Protein AF-A0A454CY94-F1 (afdb_monomer_lite)

InterPro domains:
  IPR010462 Ectoine synthase [PF06339] (1-66)
  IPR010462 Ectoine synthase [PTHR39289] (1-67)
  IPR0110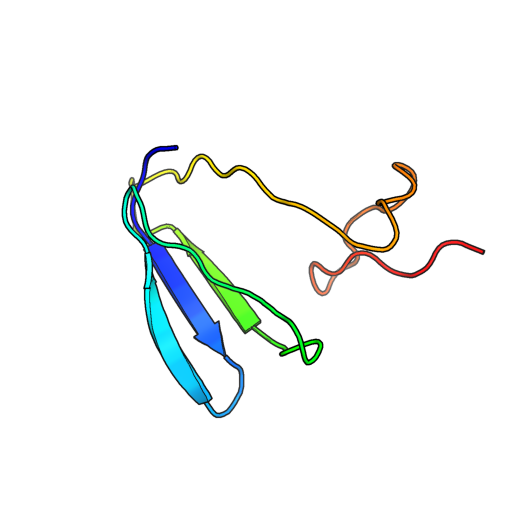51 RmlC-like cupin domain superfamily [SSF51182] (1-66)
  IPR014710 RmlC-like jelly roll fold [G3DSA:2.60.120.10] (1-55)

pLDDT: mean 90.01, std 10.27, range [59.34, 98.31]

Sequence (67 aa):
MSGEGEIEVVGGETYPIKPGTLYILDKHDEHYLRAYKNKEMTMACVFNPPITGAEVHDENGVYPLVD

Organism: Vibrio harveyi (NCBI:txid669)

Secondary structure (DSSP, 8-state):
-B--EEEEETTS-EEEE-TT-----TT---EEEEEPTT---B-----SSPP-S-----TTS--PPP-

Foldseek 3Di:
DAWKWWKAFVVDDIDIDGPPDDDDCPPVTDIDTDGPDVTDDDDDDDDPVDDPVPFDQDPVGDGDDDD

Structure (mmCIF, N/CA/C/O backbone):
data_AF-A0A454CY94-F1
#
_entry.id   AF-A0A454CY94-F1
#
loop_
_atom_site.group_PDB
_atom_site.id
_atom_site.type_symbol
_atom_site.label_atom_id
_atom_site.label_alt_id
_atom_site.label_comp_id
_atom_site.label_asym_id
_atom_site.label_entity_id
_atom_site.label_seq_id
_atom_site.pdbx_PDB_ins_code
_atom_site.Cartn_x
_atom_site.Cartn_y
_atom_site.Cartn_z
_atom_site.occupancy
_atom_site.B_iso_or_equiv
_atom_site.auth_seq_id
_atom_site.auth_comp_id
_atom_site.auth_asym_id
_atom_site.auth_atom_id
_atom_site.pdbx_PDB_model_num
ATOM 1 N N . MET A 1 1 ? 5.062 -0.419 11.551 1.00 79.31 1 MET A N 1
ATOM 2 C CA . MET A 1 1 ? 3.954 0.120 10.731 1.00 79.31 1 MET A CA 1
ATOM 3 C C . MET A 1 1 ? 2.714 0.257 11.606 1.00 79.31 1 MET A C 1
ATOM 5 O O . MET A 1 1 ? 2.554 -0.557 12.512 1.00 79.31 1 MET A O 1
ATOM 9 N N . SER A 1 2 ? 1.897 1.289 11.383 1.00 96.06 2 SER A N 1
ATOM 10 C CA . SER A 1 2 ? 0.745 1.700 12.215 1.00 96.06 2 SER A CA 1
ATOM 11 C C . SER A 1 2 ? -0.454 2.101 11.350 1.00 96.06 2 SER A C 1
ATOM 13 O O . SER A 1 2 ? -0.290 2.294 10.148 1.00 96.06 2 SER A O 1
ATOM 15 N N . GLY A 1 3 ? -1.631 2.261 11.963 1.00 96.44 3 GLY A N 1
ATOM 16 C CA . GLY A 1 3 ? -2.858 2.683 11.278 1.00 96.44 3 GLY A CA 1
ATOM 17 C C . GLY A 1 3 ? -3.807 1.544 10.933 1.00 96.44 3 GLY A C 1
ATOM 18 O O . GLY A 1 3 ? -3.509 0.376 11.181 1.00 96.44 3 GLY A O 1
ATOM 19 N N . GLU A 1 4 ? -4.968 1.907 10.390 1.00 98.00 4 GLU A N 1
ATOM 20 C CA . GLU A 1 4 ? -6.034 0.982 10.002 1.00 98.00 4 GLU A CA 1
ATOM 21 C C . GLU A 1 4 ? -6.709 1.469 8.714 1.00 98.00 4 GLU A C 1
ATOM 23 O O . GLU A 1 4 ? -6.943 2.667 8.533 1.00 98.00 4 GLU A O 1
ATOM 28 N N . GLY A 1 5 ? -7.059 0.535 7.839 1.00 98.12 5 GLY A N 1
ATOM 29 C CA . GLY A 1 5 ? -7.697 0.826 6.562 1.00 98.12 5 GLY A CA 1
ATOM 30 C C . GLY A 1 5 ? -8.162 -0.444 5.876 1.00 98.12 5 GLY A C 1
ATOM 31 O O . GLY A 1 5 ? -8.425 -1.455 6.530 1.00 98.12 5 GLY A O 1
ATOM 32 N N . GLU A 1 6 ? -8.226 -0.402 4.557 1.00 98.31 6 GLU A N 1
ATOM 33 C CA . GLU A 1 6 ? -8.622 -1.527 3.722 1.00 98.31 6 GLU A CA 1
ATOM 34 C C . GLU A 1 6 ? -7.952 -1.471 2.350 1.00 98.31 6 GLU A C 1
ATOM 36 O O . GLU A 1 6 ? -7.548 -0.406 1.872 1.00 98.31 6 GLU A O 1
ATOM 41 N N . ILE A 1 7 ? -7.869 -2.639 1.723 1.00 98.12 7 ILE A N 1
ATOM 42 C CA . ILE A 1 7 ? -7.565 -2.800 0.307 1.00 98.12 7 ILE A CA 1
ATOM 43 C C . ILE A 1 7 ? -8.753 -3.483 -0.371 1.00 98.12 7 ILE A C 1
ATOM 45 O O . ILE A 1 7 ? -9.191 -4.542 0.068 1.00 98.12 7 ILE A O 1
ATOM 49 N N . GLU A 1 8 ? -9.286 -2.871 -1.421 1.00 98.12 8 GLU A N 1
ATOM 50 C CA . GLU A 1 8 ? -10.325 -3.446 -2.280 1.00 98.12 8 GLU A CA 1
ATOM 51 C C . GLU A 1 8 ? -9.691 -3.820 -3.612 1.00 98.12 8 GLU A C 1
ATOM 53 O O . GLU A 1 8 ? -9.159 -2.945 -4.289 1.00 98.12 8 GLU A O 1
ATOM 58 N N . VAL A 1 9 ? -9.759 -5.093 -3.998 1.00 97.75 9 VAL A N 1
ATOM 59 C CA . VAL A 1 9 ? -9.382 -5.516 -5.354 1.00 97.75 9 VAL A CA 1
ATOM 60 C C . VAL A 1 9 ? -10.550 -5.220 -6.290 1.00 97.75 9 VAL A C 1
ATOM 62 O O . VAL A 1 9 ? -11.679 -5.621 -6.007 1.00 97.75 9 VAL A O 1
ATOM 65 N N . VAL A 1 10 ? -10.305 -4.537 -7.409 1.00 96.25 10 VAL A N 1
ATOM 66 C CA . VAL A 1 10 ? -11.367 -4.162 -8.354 1.00 96.25 10 VAL A CA 1
ATOM 67 C C . VAL A 1 10 ? -12.012 -5.421 -8.939 1.00 96.25 10 VAL A C 1
ATOM 69 O O . VAL A 1 10 ? -11.349 -6.264 -9.540 1.00 96.25 10 VAL A O 1
ATOM 72 N N . GLY A 1 11 ? -13.327 -5.567 -8.736 1.00 95.50 11 GLY A N 1
ATOM 73 C CA . GLY A 1 11 ? -14.079 -6.766 -9.130 1.00 95.50 11 GLY A CA 1
ATOM 74 C C . GLY A 1 11 ? -13.852 -7.990 -8.232 1.00 95.50 11 GLY A C 1
ATOM 75 O O . GLY A 1 11 ? -14.297 -9.084 -8.578 1.00 95.50 11 GLY A O 1
ATOM 76 N N . GLY A 1 12 ? -13.167 -7.813 -7.101 1.00 95.56 12 GLY A N 1
ATOM 77 C CA . GLY A 1 12 ? -12.862 -8.852 -6.127 1.00 95.56 12 GLY A CA 1
ATOM 78 C C . GLY A 1 12 ? -13.365 -8.517 -4.723 1.00 95.56 12 GLY A C 1
ATOM 79 O O . GLY A 1 12 ? -14.422 -7.920 -4.537 1.00 95.56 12 GLY A O 1
ATOM 80 N N . GLU A 1 13 ? -12.597 -8.959 -3.731 1.00 97.25 13 GLU A N 1
ATOM 81 C CA . GLU A 1 13 ? -12.917 -8.820 -2.309 1.00 97.25 13 GLU A CA 1
ATOM 82 C C . GLU A 1 13 ? -12.240 -7.589 -1.687 1.00 97.25 13 GLU A C 1
ATOM 84 O O . GLU A 1 13 ? -11.184 -7.132 -2.142 1.00 97.25 13 GLU A O 1
ATOM 89 N N . THR A 1 14 ? -12.816 -7.114 -0.581 1.00 98.31 14 THR A N 1
ATOM 90 C CA . THR A 1 14 ? -12.233 -6.064 0.265 1.00 98.31 14 THR A CA 1
ATOM 91 C C . THR A 1 14 ? -11.656 -6.668 1.540 1.00 98.31 14 THR A C 1
ATOM 93 O O . THR A 1 14 ? -12.339 -7.389 2.270 1.00 98.31 14 THR A O 1
ATOM 96 N N . TYR A 1 15 ? -10.405 -6.331 1.851 1.00 98.19 15 TYR A N 1
ATOM 97 C CA . TYR A 1 15 ? -9.670 -6.854 2.999 1.00 98.19 15 TYR A CA 1
ATOM 98 C C . TYR A 1 15 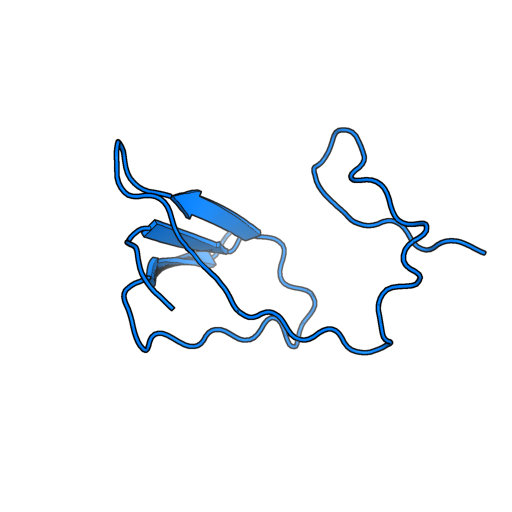? -9.286 -5.737 3.977 1.00 98.19 15 TYR A C 1
ATOM 100 O O . TYR A 1 15 ? -8.689 -4.740 3.564 1.00 98.19 15 TYR A O 1
ATOM 108 N N . PRO A 1 16 ? -9.543 -5.896 5.288 1.00 98.06 16 PRO A N 1
ATOM 109 C CA . PRO A 1 16 ? -9.115 -4.922 6.283 1.00 98.06 16 PRO A CA 1
ATOM 110 C C . PRO A 1 16 ? -7.601 -4.990 6.537 1.00 98.06 16 PRO A C 1
ATOM 112 O O . PRO A 1 16 ? -7.011 -6.064 6.689 1.00 98.06 16 PRO A O 1
ATOM 115 N N . ILE A 1 17 ? -6.980 -3.823 6.680 1.00 98.25 17 ILE A N 1
ATOM 116 C CA . ILE A 1 17 ? -5.569 -3.634 7.017 1.00 98.25 17 ILE A CA 1
ATOM 117 C C . ILE A 1 17 ? -5.451 -3.141 8.459 1.00 98.25 17 ILE A C 1
ATOM 119 O O . ILE A 1 17 ? -6.127 -2.200 8.876 1.00 98.25 17 ILE A O 1
ATOM 123 N N . LYS A 1 18 ? -4.548 -3.766 9.217 1.00 97.56 18 LYS A N 1
ATOM 124 C CA . LYS A 1 18 ? -4.145 -3.379 10.575 1.00 97.56 18 LYS A CA 1
ATOM 125 C C . LYS A 1 18 ? -2.647 -3.653 10.767 1.00 97.56 18 LYS A C 1
ATOM 127 O O . LYS A 1 18 ? -2.043 -4.309 9.914 1.00 97.56 18 LYS A O 1
ATOM 132 N N . PRO A 1 19 ? -2.008 -3.204 11.863 1.00 97.50 19 PRO A N 1
ATOM 133 C CA . PRO A 1 19 ? -0.591 -3.473 12.084 1.00 97.50 19 PRO A CA 1
ATOM 134 C C . PRO A 1 19 ? -0.292 -4.978 12.040 1.00 97.50 19 PRO A C 1
ATOM 136 O O . PRO A 1 19 ? -0.906 -5.762 12.764 1.00 97.50 19 PRO A O 1
ATOM 139 N N . GLY A 1 20 ? 0.641 -5.368 11.169 1.00 96.75 20 GLY A N 1
ATOM 140 C CA . GLY A 1 20 ? 0.997 -6.766 10.910 1.00 96.75 20 GLY A CA 1
ATOM 141 C C . GLY A 1 20 ? 0.300 -7.404 9.702 1.00 96.75 20 GLY A C 1
ATOM 142 O O . GLY A 1 20 ? 0.692 -8.501 9.318 1.00 96.75 20 GLY A O 1
ATOM 143 N N . THR A 1 21 ? -0.681 -6.744 9.074 1.00 97.62 21 THR A N 1
ATOM 144 C CA . THR A 1 21 ? -1.229 -7.195 7.786 1.00 97.62 21 THR A CA 1
ATOM 145 C C . THR A 1 21 ? -0.159 -7.093 6.697 1.00 97.62 21 THR A C 1
ATOM 147 O O . THR A 1 21 ? 0.497 -6.061 6.561 1.00 97.62 21 THR A O 1
ATOM 150 N N . LEU A 1 22 ? -0.027 -8.154 5.901 1.00 97.12 22 LEU A N 1
ATOM 151 C CA . LEU A 1 22 ? 0.756 -8.191 4.670 1.00 97.12 22 LEU A CA 1
ATOM 152 C C . LEU A 1 22 ? -0.194 -8.507 3.514 1.00 97.12 22 LEU A C 1
ATOM 154 O O . LEU A 1 22 ? -0.953 -9.470 3.600 1.00 97.12 22 LEU A O 1
ATOM 158 N N . TYR A 1 23 ? -0.124 -7.723 2.445 1.00 96.56 23 TYR A N 1
ATOM 159 C CA . TYR A 1 23 ? -0.754 -8.041 1.167 1.00 96.56 23 TYR A CA 1
ATOM 160 C C . TYR A 1 23 ? 0.301 -7.998 0.060 1.00 96.56 23 TYR A C 1
ATOM 162 O O . TYR A 1 23 ? 1.323 -7.323 0.196 1.00 96.56 23 TYR A O 1
ATOM 170 N N . ILE A 1 24 ? 0.069 -8.757 -1.009 1.00 96.75 24 ILE A N 1
ATOM 171 C CA . ILE A 1 24 ? 0.989 -8.902 -2.139 1.00 96.75 24 ILE A CA 1
ATOM 172 C C . ILE A 1 24 ? 0.164 -8.757 -3.416 1.00 96.75 24 ILE A C 1
ATOM 174 O O . ILE A 1 24 ? -0.880 -9.389 -3.531 1.00 96.75 24 ILE A O 1
ATOM 178 N N . LEU A 1 25 ? 0.634 -7.918 -4.340 1.00 95.19 25 LEU A N 1
ATOM 179 C CA . LEU A 1 25 ? 0.008 -7.652 -5.640 1.00 95.19 25 LEU A CA 1
ATOM 180 C C . LEU A 1 25 ? 0.761 -8.412 -6.738 1.00 95.19 25 LEU A C 1
ATOM 182 O O . LEU A 1 25 ? 1.342 -7.818 -7.645 1.00 95.19 25 LEU A O 1
ATOM 186 N N . ASP A 1 26 ? 0.850 -9.734 -6.606 1.00 94.75 26 ASP A N 1
ATOM 187 C CA . ASP A 1 26 ? 1.689 -10.579 -7.463 1.00 94.75 26 ASP A CA 1
ATOM 188 C C . ASP A 1 26 ? 1.180 -10.671 -8.909 1.00 94.75 26 ASP A C 1
ATOM 190 O O . ASP A 1 26 ? 1.951 -11.002 -9.812 1.00 94.75 26 ASP A O 1
ATOM 194 N N . LYS A 1 27 ? -0.096 -10.350 -9.146 1.00 94.81 27 LYS A N 1
ATOM 195 C CA . LYS A 1 27 ? -0.731 -10.417 -10.469 1.00 94.81 27 LYS A CA 1
ATOM 196 C C . LYS A 1 27 ? -0.994 -9.054 -11.092 1.00 94.81 27 LYS A C 1
ATOM 198 O O . LYS A 1 27 ? -1.686 -8.991 -12.103 1.00 94.81 27 LYS A O 1
ATOM 203 N N . HIS A 1 28 ? -0.400 -7.994 -10.543 1.00 91.25 28 HIS A N 1
ATOM 204 C CA . HIS A 1 28 ? -0.707 -6.611 -10.919 1.00 91.25 28 HIS A CA 1
ATOM 205 C C . HIS A 1 28 ? -2.193 -6.285 -10.696 1.00 91.25 28 HIS A C 1
ATOM 207 O O . HIS A 1 28 ? -2.832 -5.65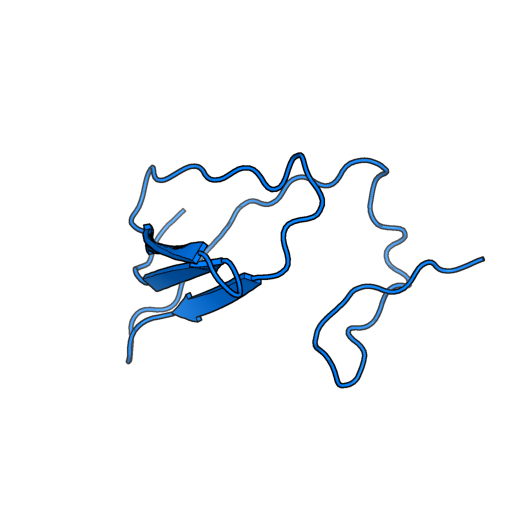8 -11.537 1.00 91.25 28 HIS A O 1
ATOM 213 N N . ASP A 1 29 ? -2.751 -6.756 -9.576 1.00 93.31 29 ASP A N 1
ATOM 214 C CA . ASP A 1 29 ? -4.159 -6.567 -9.240 1.00 93.31 29 ASP A CA 1
ATOM 215 C C . ASP A 1 29 ? -4.491 -5.071 -9.115 1.00 93.31 29 ASP A C 1
ATOM 217 O O . ASP A 1 29 ? -3.895 -4.345 -8.310 1.00 93.31 29 ASP A O 1
ATOM 221 N N . GLU A 1 30 ? -5.457 -4.606 -9.907 1.00 93.88 30 GLU A N 1
ATOM 222 C CA . GLU A 1 30 ? -6.012 -3.263 -9.759 1.00 93.88 30 GLU A CA 1
ATOM 223 C C . GLU A 1 30 ? -6.749 -3.177 -8.418 1.00 93.88 30 GLU A C 1
ATOM 225 O O . GLU A 1 30 ? -7.537 -4.062 -8.069 1.00 93.88 30 GLU A O 1
ATOM 230 N N . HIS A 1 31 ? -6.467 -2.141 -7.631 1.00 95.00 31 HIS A N 1
ATOM 231 C CA . HIS A 1 31 ? -6.979 -2.053 -6.270 1.00 95.00 31 HIS A CA 1
ATOM 232 C C . HIS A 1 31 ? -7.115 -0.613 -5.775 1.00 95.00 31 HIS A C 1
ATOM 234 O O . HIS A 1 31 ? -6.363 0.280 -6.161 1.00 95.00 31 HIS A O 1
ATOM 240 N N . TYR A 1 32 ? -8.037 -0.414 -4.835 1.00 95.69 32 TYR A N 1
ATOM 241 C CA . TYR A 1 32 ? -8.117 0.789 -4.018 1.00 95.69 32 TYR A CA 1
ATOM 242 C C . TYR A 1 32 ? -7.481 0.530 -2.656 1.00 95.69 32 TYR A C 1
ATOM 244 O O . TYR A 1 32 ? -7.879 -0.393 -1.950 1.00 95.69 32 TYR A O 1
ATOM 252 N N . LEU A 1 33 ? -6.542 1.385 -2.250 1.00 95.75 33 LEU A N 1
ATOM 253 C CA . LEU A 1 33 ? -5.987 1.406 -0.897 1.00 95.75 33 LEU A CA 1
ATOM 254 C C . LEU A 1 33 ? -6.550 2.612 -0.139 1.00 95.75 33 LEU A C 1
ATOM 256 O O . LEU A 1 33 ? -6.313 3.758 -0.523 1.00 95.75 33 LEU A O 1
ATOM 260 N N . ARG A 1 34 ? -7.308 2.373 0.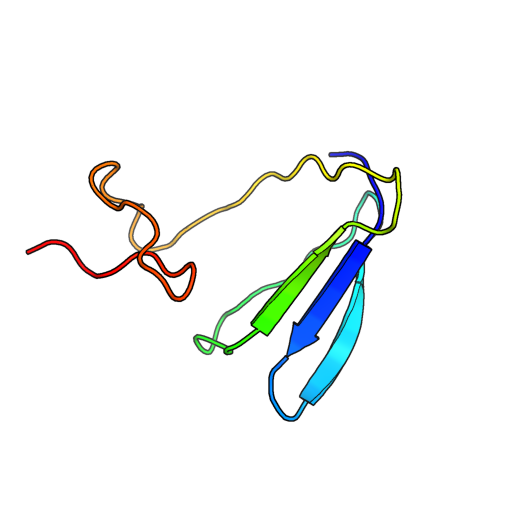937 1.00 97.06 34 ARG A N 1
ATOM 261 C CA . ARG A 1 34 ? -8.031 3.429 1.664 1.00 97.06 34 ARG A CA 1
ATOM 262 C C . ARG A 1 34 ? -7.730 3.380 3.156 1.00 97.06 34 ARG A C 1
ATOM 264 O O . ARG A 1 34 ? -7.926 2.360 3.809 1.00 97.06 34 ARG A O 1
ATOM 271 N N . ALA A 1 35 ? -7.284 4.503 3.715 1.00 97.81 35 ALA A N 1
ATOM 272 C CA . ALA A 1 35 ? -7.194 4.674 5.163 1.00 97.81 35 ALA A CA 1
ATOM 273 C C . ALA A 1 35 ? -8.586 4.965 5.741 1.00 97.81 35 ALA A C 1
ATOM 275 O O . ALA A 1 35 ? -9.356 5.735 5.157 1.00 97.81 35 ALA A O 1
ATOM 276 N N . TYR A 1 36 ? -8.913 4.399 6.904 1.00 97.50 36 TYR A N 1
ATOM 277 C CA . TYR A 1 36 ? -10.163 4.756 7.572 1.00 97.50 36 TYR A CA 1
ATOM 278 C C . TYR A 1 36 ? -10.120 6.195 8.101 1.00 97.50 36 TYR A C 1
ATOM 280 O O . TYR A 1 36 ? -9.062 6.791 8.326 1.00 97.50 36 TYR A O 1
ATOM 288 N N . LYS A 1 37 ? -11.304 6.772 8.333 1.00 95.62 37 LYS A N 1
ATOM 289 C CA . LYS A 1 37 ? -11.438 8.150 8.819 1.00 95.62 37 LYS A CA 1
ATOM 290 C C . LYS A 1 37 ? -10.630 8.356 10.108 1.00 95.62 37 LYS A C 1
ATOM 292 O O . LYS A 1 37 ? -10.868 7.676 11.103 1.00 95.62 37 LYS A O 1
ATOM 297 N N . ASN A 1 38 ? -9.725 9.337 10.096 1.00 93.88 38 ASN A N 1
ATOM 298 C CA . ASN A 1 38 ? -8.821 9.674 11.206 1.00 93.88 38 ASN A CA 1
ATOM 299 C C . ASN A 1 38 ? -7.875 8.528 11.635 1.00 93.88 38 ASN A C 1
ATOM 301 O O . ASN A 1 38 ? -7.448 8.485 12.790 1.00 93.88 38 ASN A O 1
ATOM 305 N N . LYS A 1 39 ? -7.561 7.588 10.735 1.00 94.88 39 LYS A N 1
ATOM 306 C CA . LYS A 1 39 ? -6.673 6.441 10.981 1.00 94.88 39 LYS A CA 1
ATOM 307 C C . LYS A 1 39 ? -5.552 6.407 9.942 1.00 94.88 39 LYS A C 1
ATOM 309 O O . LYS A 1 39 ? -5.543 5.568 9.050 1.00 94.88 39 LYS A O 1
ATOM 314 N N . GLU A 1 40 ? -4.613 7.340 10.051 1.00 96.31 40 GLU A N 1
ATOM 315 C CA . GLU A 1 40 ? -3.459 7.406 9.147 1.00 96.31 40 GLU A CA 1
ATOM 316 C C . GLU A 1 40 ? -2.675 6.085 9.139 1.00 96.31 40 GLU A C 1
ATOM 318 O O . GLU A 1 40 ? -2.391 5.520 10.199 1.00 96.31 40 GLU A O 1
ATOM 323 N N . MET A 1 41 ? -2.337 5.599 7.941 1.00 97.25 41 MET A N 1
ATOM 324 C CA . MET A 1 41 ? -1.562 4.375 7.747 1.00 97.25 41 MET A CA 1
ATOM 325 C C . MET A 1 41 ? -0.104 4.702 7.437 1.00 97.25 41 MET A C 1
ATOM 327 O O . MET A 1 41 ? 0.196 5.431 6.499 1.00 97.25 41 MET A O 1
ATOM 331 N N . THR A 1 42 ? 0.813 4.104 8.193 1.00 96.94 42 THR A N 1
ATOM 332 C CA . THR A 1 42 ? 2.248 4.145 7.901 1.00 96.94 42 THR A CA 1
ATOM 333 C C . THR A 1 42 ? 2.680 2.791 7.379 1.00 96.94 42 THR A C 1
ATOM 335 O O . THR A 1 42 ? 2.635 1.802 8.120 1.00 96.94 42 THR A O 1
ATOM 338 N N . MET A 1 43 ? 3.137 2.761 6.128 1.00 96.06 43 MET A N 1
ATOM 339 C CA . MET A 1 43 ? 3.444 1.533 5.411 1.00 96.06 43 MET A CA 1
ATOM 340 C C . MET A 1 43 ? 4.909 1.404 4.995 1.00 96.06 43 MET A C 1
ATOM 342 O O . MET A 1 43 ? 5.562 2.390 4.679 1.00 96.06 43 MET A O 1
ATOM 346 N N . ALA A 1 44 ? 5.413 0.172 4.993 1.00 95.88 44 ALA A N 1
ATOM 347 C CA . ALA A 1 44 ? 6.632 -0.221 4.307 1.00 95.88 44 ALA A CA 1
ATOM 348 C C . ALA A 1 44 ? 6.225 -0.993 3.049 1.00 95.88 44 ALA A C 1
ATO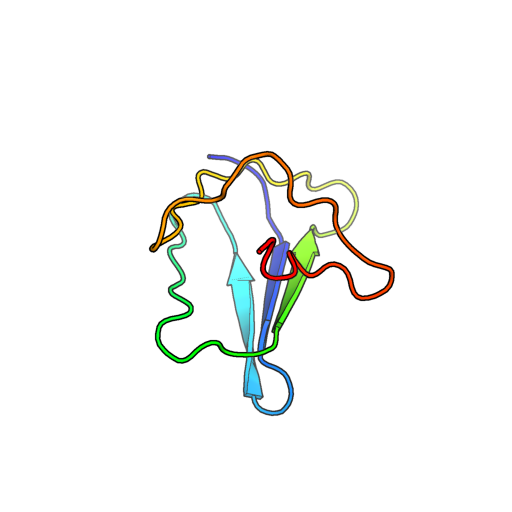M 350 O O . ALA A 1 44 ? 5.567 -2.029 3.147 1.00 95.88 44 ALA A O 1
ATOM 351 N N . CYS A 1 45 ? 6.604 -0.467 1.888 1.00 93.94 45 CYS A N 1
ATOM 352 C CA . CYS A 1 45 ? 6.280 -1.034 0.584 1.00 93.94 45 CYS A CA 1
ATOM 353 C C . CYS A 1 45 ? 7.562 -1.521 -0.094 1.00 93.94 45 CYS A C 1
ATOM 355 O O . CYS A 1 45 ? 8.625 -0.922 0.075 1.00 93.94 45 CYS A O 1
ATOM 357 N N . VAL A 1 46 ? 7.458 -2.601 -0.864 1.00 94.44 46 VAL A N 1
ATOM 358 C CA . VAL A 1 46 ? 8.563 -3.159 -1.650 1.00 94.44 46 VAL A CA 1
ATOM 359 C C . VAL A 1 46 ? 8.079 -3.296 -3.084 1.00 94.44 46 VAL A C 1
ATOM 361 O O . VAL A 1 46 ? 7.014 -3.861 -3.316 1.00 94.44 46 VAL A O 1
ATOM 364 N N . PHE A 1 47 ? 8.866 -2.788 -4.027 1.00 90.38 47 PHE A N 1
ATOM 365 C CA . PHE A 1 47 ? 8.564 -2.823 -5.456 1.00 90.38 47 PHE A CA 1
ATOM 366 C C . PHE A 1 47 ? 9.627 -3.640 -6.193 1.00 90.38 47 PHE A C 1
ATOM 368 O O . PHE A 1 47 ? 10.806 -3.603 -5.829 1.00 90.38 47 PHE A O 1
ATOM 375 N N . ASN A 1 48 ? 9.200 -4.392 -7.206 1.00 89.06 48 ASN A N 1
ATOM 376 C CA . ASN A 1 48 ? 10.075 -5.166 -8.078 1.00 89.06 48 ASN A CA 1
ATOM 377 C C . ASN A 1 48 ? 9.529 -5.147 -9.524 1.00 89.06 48 ASN A C 1
ATOM 379 O O . ASN A 1 48 ? 8.449 -5.702 -9.730 1.00 89.06 48 ASN A O 1
ATOM 383 N N . PRO A 1 49 ? 10.244 -4.574 -10.516 1.00 88.69 49 PRO A N 1
ATOM 384 C CA . PRO A 1 49 ? 11.539 -3.888 -10.404 1.00 88.69 49 PRO A CA 1
ATOM 385 C C . PRO A 1 49 ? 11.486 -2.673 -9.456 1.00 88.69 49 PRO A C 1
ATOM 387 O O . PRO A 1 49 ? 10.396 -2.228 -9.094 1.00 88.69 49 PRO A O 1
ATOM 390 N N . PRO A 1 50 ? 12.639 -2.174 -8.973 1.00 88.62 50 PRO A N 1
ATOM 391 C CA . PRO A 1 50 ? 12.651 -1.010 -8.096 1.00 88.62 50 PRO A CA 1
ATOM 392 C C . PRO A 1 50 ? 12.019 0.193 -8.798 1.00 88.62 50 PRO A C 1
ATOM 394 O O . PRO A 1 50 ? 12.234 0.392 -9.994 1.00 88.62 50 PRO A O 1
ATOM 397 N N . ILE A 1 51 ? 11.292 1.007 -8.032 1.00 84.75 51 ILE A N 1
ATOM 398 C CA . ILE A 1 51 ? 10.808 2.302 -8.514 1.00 84.75 51 ILE A CA 1
ATOM 399 C C . ILE A 1 51 ? 11.992 3.170 -8.955 1.00 84.75 51 ILE A C 1
ATOM 401 O O . ILE A 1 51 ? 13.061 3.160 -8.336 1.00 84.75 51 ILE A O 1
ATOM 405 N N . THR A 1 52 ? 11.803 3.911 -10.039 1.00 84.69 52 THR A N 1
ATOM 406 C CA . THR A 1 52 ? 12.827 4.783 -10.635 1.00 84.69 52 THR A CA 1
ATOM 407 C C . THR A 1 52 ? 13.085 6.034 -9.793 1.00 84.69 52 THR A C 1
ATOM 409 O O . THR A 1 52 ? 14.158 6.632 -9.876 1.00 84.69 52 THR A O 1
ATOM 412 N N . GLY A 1 53 ? 12.097 6.451 -8.994 1.00 80.12 53 GLY A N 1
ATOM 413 C CA . GLY A 1 53 ? 12.116 7.719 -8.262 1.00 80.12 53 GLY A CA 1
ATOM 414 C C . GLY A 1 53 ? 11.801 8.940 -9.134 1.00 80.12 53 GLY A C 1
ATOM 415 O O . GLY A 1 53 ? 11.711 10.048 -8.608 1.00 80.12 53 GLY A O 1
ATOM 416 N N . ALA A 1 54 ? 11.610 8.742 -10.442 1.00 79.50 54 ALA A N 1
ATOM 417 C CA . ALA A 1 54 ? 11.051 9.727 -11.362 1.00 79.50 54 ALA A CA 1
ATOM 418 C C . ALA A 1 54 ? 9.536 9.544 -11.554 1.00 79.50 54 ALA A C 1
ATOM 420 O O . ALA A 1 54 ? 8.891 10.423 -12.126 1.00 79.50 54 ALA A O 1
ATOM 421 N N . GLU A 1 55 ? 8.959 8.434 -11.076 1.00 73.94 55 GLU A N 1
ATOM 422 C CA . GLU A 1 55 ? 7.521 8.215 -11.174 1.00 73.94 55 GLU A CA 1
ATOM 423 C C . GLU A 1 55 ? 6.774 9.219 -10.288 1.00 73.94 55 GLU A C 1
ATOM 425 O O . GLU A 1 55 ? 6.931 9.261 -9.065 1.00 73.94 55 GLU A O 1
ATOM 430 N N . VAL A 1 56 ? 5.920 10.018 -10.915 1.00 74.94 56 VAL A N 1
ATOM 431 C CA . VAL A 1 56 ? 4.903 10.818 -10.236 1.00 74.94 56 VAL A CA 1
ATOM 432 C C . VAL A 1 56 ? 3.581 10.110 -10.469 1.00 74.94 56 VAL A C 1
ATOM 434 O O . VAL A 1 56 ? 3.332 9.656 -11.585 1.00 74.94 56 VAL A O 1
ATOM 437 N N . HIS A 1 57 ? 2.747 10.013 -9.433 1.00 69.94 57 HIS A N 1
ATOM 438 C CA . HIS A 1 57 ? 1.385 9.532 -9.626 1.00 69.94 57 HIS A CA 1
ATOM 439 C C . HIS A 1 57 ? 0.703 10.344 -10.725 1.00 69.94 57 HIS A C 1
ATOM 441 O O . HIS A 1 57 ? 0.682 11.578 -10.665 1.00 69.94 57 HIS A O 1
ATOM 447 N N . ASP A 1 58 ? 0.158 9.648 -11.715 1.00 78.38 58 ASP A N 1
ATOM 448 C CA . ASP A 1 58 ? -0.725 10.274 -12.685 1.00 78.38 58 ASP A CA 1
ATOM 449 C C . ASP A 1 58 ? -2.104 10.558 -12.055 1.00 78.38 58 ASP A C 1
ATOM 451 O O . ASP A 1 58 ? -2.336 10.360 -10.858 1.00 78.38 58 ASP A O 1
ATOM 455 N N . GLU A 1 59 ? -3.045 11.035 -12.864 1.00 80.25 59 GLU A N 1
ATOM 456 C CA . GLU A 1 59 ? -4.418 11.310 -12.426 1.00 80.25 59 GLU A CA 1
A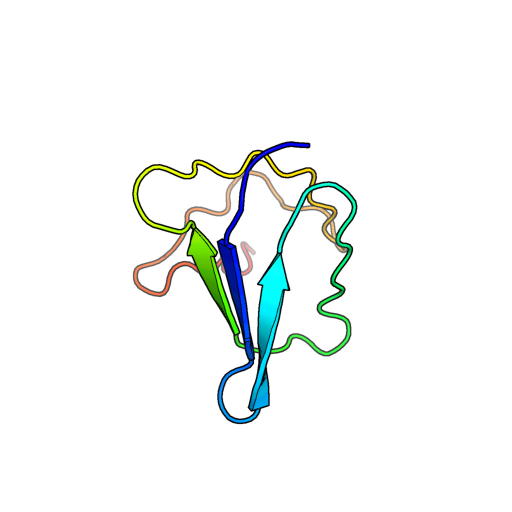TOM 457 C C . GLU A 1 59 ? -5.177 10.073 -11.911 1.00 80.25 59 GLU A C 1
ATOM 459 O O . GLU A 1 59 ? -6.161 10.220 -11.186 1.00 80.25 59 GLU A O 1
ATOM 464 N N . ASN A 1 60 ? -4.696 8.867 -12.226 1.00 74.12 60 ASN A N 1
ATOM 465 C CA . ASN A 1 60 ? -5.258 7.595 -11.780 1.00 74.12 60 ASN A CA 1
ATOM 466 C C . ASN A 1 60 ? -4.563 7.063 -10.514 1.00 74.12 60 ASN A C 1
ATOM 468 O O . ASN A 1 60 ? -4.964 6.029 -9.982 1.00 74.12 60 ASN A O 1
ATOM 472 N N . GLY A 1 61 ? -3.539 7.761 -10.009 1.00 70.19 61 GLY A N 1
ATOM 473 C CA . GLY A 1 61 ? -2.799 7.357 -8.817 1.00 70.19 61 GLY A CA 1
ATOM 474 C C . GLY A 1 61 ? -1.817 6.209 -9.054 1.00 70.19 61 GLY A C 1
ATOM 475 O O . GLY A 1 61 ? -1.398 5.581 -8.084 1.00 70.19 61 GLY A O 1
ATOM 476 N N . VAL A 1 62 ? -1.453 5.920 -10.309 1.00 73.31 62 VAL A N 1
ATOM 477 C CA . VAL A 1 62 ? -0.483 4.865 -10.646 1.00 73.31 62 VAL A CA 1
ATOM 478 C C . VAL A 1 62 ? 0.903 5.445 -10.915 1.00 73.31 62 VAL A C 1
ATOM 480 O O . VAL A 1 62 ? 1.041 6.620 -11.245 1.00 73.31 62 VAL A O 1
ATOM 483 N N . TYR A 1 63 ? 1.938 4.613 -10.779 1.00 71.94 63 TYR A N 1
ATOM 484 C CA . TYR A 1 63 ? 3.310 4.935 -11.175 1.00 71.94 63 TYR A CA 1
ATOM 485 C C . TYR A 1 63 ? 3.549 4.439 -12.611 1.00 71.94 63 TYR A C 1
ATOM 487 O O . TYR A 1 63 ? 3.754 3.237 -12.805 1.00 71.94 63 TYR A O 1
ATOM 495 N N . PRO A 1 64 ? 3.470 5.305 -13.636 1.00 69.19 64 PRO A N 1
ATOM 496 C CA . PRO A 1 64 ? 3.702 4.887 -15.012 1.00 69.19 64 PRO A CA 1
ATOM 497 C C . PRO A 1 64 ? 5.166 4.495 -15.231 1.00 69.19 64 PRO A C 1
ATOM 499 O O . PRO A 1 64 ? 6.070 5.034 -14.591 1.00 69.19 64 PRO A O 1
ATOM 502 N N . LEU A 1 65 ? 5.398 3.579 -16.176 1.00 68.38 65 LEU A N 1
ATOM 503 C CA . LEU A 1 65 ? 6.749 3.249 -16.622 1.00 68.38 65 LEU A CA 1
ATOM 504 C C . LEU A 1 65 ? 7.402 4.504 -17.208 1.00 68.38 65 LEU A C 1
ATOM 506 O O . LEU A 1 65 ? 6.852 5.136 -18.111 1.00 68.38 65 LEU A O 1
ATOM 510 N N . VAL A 1 66 ? 8.563 4.856 -16.670 1.00 66.44 66 VAL A N 1
ATOM 511 C CA . VAL A 1 66 ? 9.431 5.892 -17.225 1.00 66.44 66 VAL A CA 1
ATOM 512 C C . VAL A 1 66 ? 10.413 5.179 -18.152 1.00 66.44 66 VAL A C 1
ATOM 514 O O . VAL A 1 66 ? 11.096 4.259 -17.698 1.00 66.44 66 VAL A O 1
ATOM 517 N N . ASP A 1 67 ? 10.434 5.558 -19.432 1.00 59.34 67 ASP A N 1
ATOM 518 C CA . ASP A 1 67 ? 11.442 5.087 -20.398 1.00 59.34 67 ASP A CA 1
ATOM 519 C C . ASP A 1 67 ? 12.844 5.640 -20.079 1.00 59.34 67 ASP A C 1
ATOM 521 O O . ASP A 1 67 ? 12.952 6.840 -19.721 1.00 59.34 67 ASP A O 1
#

Radius of gyration: 13.05 Å; chains: 1; bounding box: 27×22×33 Å